Protein AF-A0A817LGK5-F1 (afdb_monomer_lite)

pLDDT: mean 79.15, std 15.36, range [39.66, 96.06]

Structure (mmCIF, N/CA/C/O backbone):
data_AF-A0A817LGK5-F1
#
_entry.id   AF-A0A817LGK5-F1
#
loop_
_atom_site.group_PDB
_atom_site.id
_atom_site.type_symbol
_atom_site.label_atom_id
_atom_site.label_alt_id
_atom_site.label_comp_id
_atom_site.label_asym_id
_atom_site.label_entity_id
_atom_site.label_seq_id
_atom_site.pdbx_PDB_ins_code
_atom_site.Cartn_x
_atom_site.Cartn_y
_atom_site.Cartn_z
_atom_site.occupancy
_atom_site.B_iso_or_equiv
_atom_site.auth_seq_id
_atom_site.auth_comp_id
_atom_site.auth_asym_id
_atom_site.auth_atom_id
_atom_site.pdbx_PDB_model_num
ATOM 1 N N . MET A 1 1 ? 12.922 -23.086 0.970 1.00 50.19 1 MET A N 1
ATOM 2 C CA . MET A 1 1 ? 12.244 -22.014 0.201 1.00 50.19 1 MET A CA 1
ATOM 3 C C . MET A 1 1 ? 13.259 -21.412 -0.757 1.00 50.19 1 MET A C 1
ATOM 5 O O . MET A 1 1 ? 14.407 -21.280 -0.357 1.00 50.19 1 MET A O 1
ATOM 9 N N . CYS A 1 2 ? 12.877 -21.141 -2.008 1.00 58.59 2 CYS A N 1
ATOM 10 C CA . CYS A 1 2 ? 13.791 -20.642 -3.043 1.00 58.59 2 CYS A CA 1
ATOM 11 C C . CYS A 1 2 ? 14.370 -19.266 -2.654 1.00 58.59 2 CYS A C 1
ATOM 13 O O . CYS A 1 2 ? 13.646 -18.443 -2.093 1.00 58.59 2 CYS A O 1
ATOM 15 N N . SER A 1 3 ? 15.650 -19.015 -2.961 1.00 69.06 3 SER A N 1
ATOM 16 C CA . SER A 1 3 ? 16.359 -17.753 -2.666 1.00 69.06 3 SER A CA 1
ATOM 17 C C . SER A 1 3 ? 15.581 -16.511 -3.143 1.00 69.06 3 SER A C 1
ATOM 19 O O . SER A 1 3 ? 15.450 -15.527 -2.418 1.00 69.06 3 SER A O 1
ATOM 21 N N . GLN A 1 4 ? 14.938 -16.607 -4.311 1.00 66.88 4 GLN A N 1
ATOM 22 C CA . GLN A 1 4 ? 14.115 -15.546 -4.904 1.00 66.88 4 GLN A CA 1
ATOM 23 C C . GLN A 1 4 ? 12.866 -15.202 -4.080 1.00 66.88 4 GLN A C 1
ATOM 25 O O . GLN A 1 4 ? 12.507 -14.035 -3.945 1.00 66.88 4 GLN A O 1
ATOM 30 N N . THR A 1 5 ? 12.199 -16.198 -3.489 1.00 72.25 5 THR A N 1
ATOM 31 C CA . THR A 1 5 ? 11.001 -15.960 -2.671 1.00 72.25 5 THR A CA 1
ATOM 32 C C . THR A 1 5 ? 11.334 -15.138 -1.429 1.00 72.25 5 THR A C 1
ATOM 34 O O . THR A 1 5 ? 10.517 -14.329 -0.998 1.00 72.25 5 THR A O 1
ATOM 37 N N . ASN A 1 6 ? 12.523 -15.326 -0.854 1.00 76.81 6 ASN A N 1
ATOM 38 C CA . ASN A 1 6 ? 12.967 -14.533 0.290 1.00 76.81 6 ASN A CA 1
ATOM 39 C C . ASN A 1 6 ? 13.245 -13.081 -0.120 1.00 76.81 6 ASN A C 1
ATOM 41 O O . ASN A 1 6 ? 12.744 -12.175 0.535 1.00 76.81 6 ASN A O 1
ATOM 45 N N . LEU A 1 7 ? 13.907 -12.860 -1.261 1.00 78.50 7 LEU A N 1
ATOM 46 C CA . LEU A 1 7 ? 14.131 -11.515 -1.799 1.00 78.50 7 LEU A CA 1
ATOM 47 C C . LEU A 1 7 ? 12.814 -10.757 -2.039 1.00 78.50 7 LEU A C 1
ATOM 49 O O . LEU A 1 7 ? 12.667 -9.614 -1.616 1.00 78.50 7 LEU A O 1
ATOM 53 N N . LEU A 1 8 ? 11.831 -11.398 -2.680 1.00 78.12 8 LEU A N 1
ATOM 54 C CA . LEU A 1 8 ? 10.523 -10.782 -2.941 1.00 78.12 8 LEU A CA 1
ATOM 55 C C . LEU A 1 8 ? 9.773 -10.445 -1.647 1.00 78.12 8 LEU A C 1
ATOM 57 O O . LEU A 1 8 ? 9.117 -9.408 -1.561 1.00 78.12 8 LEU A O 1
ATOM 61 N N . LYS A 1 9 ? 9.893 -11.294 -0.620 1.00 82.69 9 LYS A N 1
ATOM 62 C CA . LYS A 1 9 ? 9.343 -11.011 0.710 1.00 82.69 9 LYS A CA 1
ATOM 63 C C . LYS A 1 9 ? 10.014 -9.807 1.360 1.00 82.69 9 LYS A C 1
ATOM 65 O O . LYS A 1 9 ? 9.316 -8.992 1.957 1.00 82.69 9 LYS A O 1
ATOM 70 N N . ASP A 1 10 ? 11.331 -9.680 1.237 1.00 86.31 10 ASP A N 1
ATOM 71 C CA . ASP A 1 10 ? 12.071 -8.550 1.796 1.00 86.31 10 ASP A CA 1
ATOM 72 C C . ASP A 1 10 ? 11.699 -7.239 1.093 1.00 86.31 10 ASP A C 1
ATOM 74 O O . ASP A 1 10 ? 11.435 -6.238 1.762 1.00 86.31 10 ASP A O 1
ATOM 78 N N . ILE A 1 11 ? 11.562 -7.262 -0.237 1.00 83.81 11 ILE A N 1
ATOM 79 C CA . ILE A 1 11 ? 11.075 -6.121 -1.027 1.00 83.81 11 ILE A CA 1
ATOM 80 C C . ILE A 1 11 ? 9.657 -5.734 -0.593 1.00 83.81 11 ILE A C 1
ATOM 82 O O . ILE A 1 11 ? 9.400 -4.564 -0.305 1.00 83.81 11 ILE A O 1
ATOM 86 N N . LEU A 1 12 ? 8.748 -6.708 -0.469 1.00 86.75 12 LEU A N 1
ATOM 87 C CA . LEU A 1 12 ? 7.383 -6.464 0.000 1.00 86.75 12 LEU A CA 1
ATOM 88 C C . LEU A 1 12 ? 7.363 -5.885 1.423 1.00 86.75 12 LEU A C 1
ATOM 90 O O . LEU A 1 12 ? 6.577 -4.987 1.711 1.00 86.75 12 LEU A O 1
ATOM 94 N N . ASN A 1 13 ? 8.233 -6.358 2.314 1.00 89.69 13 ASN A N 1
ATOM 95 C CA . ASN A 1 13 ? 8.338 -5.854 3.682 1.00 89.69 13 ASN A CA 1
ATOM 96 C C . ASN A 1 13 ? 8.808 -4.391 3.714 1.00 89.69 13 ASN A C 1
ATOM 98 O O . ASN A 1 13 ? 8.221 -3.564 4.412 1.00 89.69 13 ASN A O 1
ATOM 102 N N . ILE A 1 14 ? 9.836 -4.053 2.929 1.00 89.56 14 ILE A N 1
ATOM 103 C CA . ILE A 1 14 ? 10.323 -2.673 2.785 1.00 89.56 14 ILE A CA 1
ATOM 104 C C . ILE A 1 14 ? 9.210 -1.777 2.235 1.00 89.56 14 ILE A C 1
ATOM 106 O O . ILE A 1 14 ? 8.955 -0.708 2.795 1.00 89.56 14 ILE A O 1
ATOM 110 N N . TYR A 1 15 ? 8.514 -2.239 1.194 1.00 89.44 15 TYR A N 1
ATOM 111 C CA . TYR A 1 15 ? 7.387 -1.534 0.595 1.00 89.44 15 TYR A CA 1
ATOM 112 C C . TYR A 1 15 ? 6.274 -1.270 1.618 1.00 89.44 15 TYR A C 1
ATOM 114 O O . TYR A 1 15 ? 5.891 -0.121 1.830 1.00 89.44 15 TYR A O 1
ATOM 122 N N . LEU A 1 16 ? 5.814 -2.310 2.323 1.00 90.56 16 LEU A N 1
ATOM 123 C CA . LEU A 1 16 ? 4.738 -2.205 3.309 1.00 90.56 16 LEU A CA 1
ATOM 124 C C . LEU A 1 16 ? 5.090 -1.262 4.456 1.00 90.56 16 LEU A C 1
ATOM 126 O O . LEU A 1 16 ? 4.282 -0.415 4.833 1.00 90.56 16 LEU A O 1
ATOM 130 N N . LYS A 1 17 ? 6.313 -1.362 4.986 1.00 90.81 17 LYS A N 1
ATOM 131 C CA . LYS A 1 17 ? 6.802 -0.428 6.006 1.00 90.81 17 LYS A CA 1
ATOM 132 C C . LYS A 1 17 ? 6.772 1.004 5.497 1.00 90.81 17 LYS A C 1
ATOM 134 O O . LYS A 1 17 ? 6.324 1.887 6.221 1.00 90.81 17 LYS A O 1
ATOM 139 N N . ARG A 1 18 ? 7.220 1.238 4.261 1.00 90.06 18 ARG A N 1
ATOM 140 C CA . ARG A 1 18 ? 7.246 2.583 3.692 1.00 90.06 18 ARG A CA 1
ATOM 141 C C . ARG A 1 18 ? 5.841 3.166 3.578 1.00 90.06 18 ARG A C 1
ATOM 143 O O . ARG A 1 18 ? 5.636 4.278 4.045 1.00 90.06 18 ARG A O 1
ATOM 150 N N . ILE A 1 19 ? 4.882 2.423 3.025 1.00 90.88 19 ILE A N 1
ATOM 151 C CA . ILE A 1 19 ? 3.525 2.941 2.790 1.00 90.88 19 ILE A CA 1
ATOM 152 C C . ILE A 1 19 ? 2.719 3.121 4.082 1.00 90.88 19 ILE A C 1
ATOM 154 O O . ILE A 1 19 ? 1.937 4.059 4.176 1.00 90.88 19 ILE A O 1
ATOM 158 N N . LEU A 1 20 ? 2.915 2.257 5.086 1.00 87.25 20 LEU A N 1
ATOM 159 C CA . LEU A 1 20 ? 2.141 2.297 6.333 1.00 87.25 20 LEU A CA 1
ATOM 160 C C . LEU A 1 20 ? 2.665 3.337 7.329 1.00 87.25 20 LEU A C 1
ATOM 162 O O . LEU A 1 20 ? 1.914 3.786 8.190 1.00 87.25 20 LEU A O 1
ATOM 166 N N . ILE A 1 21 ? 3.947 3.700 7.239 1.00 88.94 21 ILE A N 1
ATOM 167 C CA . ILE A 1 21 ? 4.572 4.713 8.103 1.00 88.94 21 ILE A CA 1
ATOM 168 C C . ILE A 1 21 ? 4.472 6.110 7.474 1.00 88.94 21 ILE A C 1
ATOM 170 O O . ILE A 1 21 ? 4.563 7.110 8.185 1.00 88.94 21 ILE A O 1
ATOM 174 N N . GLN A 1 22 ? 4.280 6.200 6.155 1.00 87.00 22 GLN A N 1
ATOM 175 C CA . GLN A 1 22 ? 4.208 7.477 5.459 1.00 87.00 22 GLN A CA 1
ATOM 176 C C . GLN A 1 22 ? 3.031 8.321 5.966 1.00 87.00 22 GLN A C 1
ATOM 178 O O . GLN A 1 22 ? 1.867 7.956 5.820 1.00 87.00 22 GLN A O 1
ATOM 183 N N . THR A 1 23 ? 3.344 9.494 6.514 1.00 84.06 23 THR A N 1
ATOM 184 C CA . THR A 1 23 ? 2.347 10.464 6.985 1.00 84.06 23 THR A CA 1
ATOM 185 C C . THR A 1 23 ? 2.036 11.540 5.949 1.00 84.06 23 THR A C 1
ATOM 187 O O . THR A 1 23 ? 0.942 12.100 5.967 1.00 84.06 23 THR A O 1
ATOM 190 N N . GLU A 1 24 ? 2.967 11.819 5.031 1.00 86.50 24 GLU A N 1
ATOM 191 C CA . GLU A 1 24 ? 2.836 12.904 4.053 1.00 86.50 24 GLU A CA 1
ATOM 192 C C . GLU A 1 24 ? 2.690 12.398 2.617 1.00 86.50 24 GLU A C 1
ATOM 194 O O . GLU A 1 24 ? 3.502 11.613 2.132 1.00 86.50 24 GLU A O 1
ATOM 199 N N . TRP A 1 25 ? 1.683 12.901 1.909 1.00 84.69 25 TRP A N 1
ATOM 200 C CA . TRP A 1 25 ? 1.433 12.599 0.499 1.00 84.69 25 TRP A CA 1
ATOM 201 C C . TRP A 1 25 ? 2.015 13.699 -0.390 1.00 84.69 25 TRP A C 1
ATOM 203 O O . TRP A 1 25 ? 1.284 14.522 -0.934 1.00 84.69 25 TRP A O 1
ATOM 213 N N . ASN A 1 26 ? 3.343 13.738 -0.478 1.00 90.25 26 ASN A N 1
ATOM 214 C CA . ASN A 1 26 ? 4.074 14.693 -1.310 1.00 90.25 26 ASN A CA 1
ATOM 215 C C . ASN A 1 26 ? 4.507 14.074 -2.648 1.00 90.25 26 ASN A C 1
ATOM 217 O O . ASN A 1 26 ? 4.443 12.856 -2.838 1.00 90.25 26 ASN A O 1
ATOM 221 N N . ASP A 1 27 ? 4.988 14.919 -3.558 1.00 89.50 27 ASP A N 1
ATOM 222 C CA . ASP A 1 27 ? 5.436 14.500 -4.890 1.00 89.50 27 ASP A CA 1
ATOM 223 C C . ASP A 1 27 ? 6.534 13.431 -4.821 1.00 89.50 27 ASP A C 1
ATOM 225 O O . ASP A 1 27 ? 6.522 12.492 -5.608 1.00 89.50 27 ASP A O 1
ATOM 229 N N . THR A 1 28 ? 7.428 13.495 -3.829 1.00 90.25 28 THR A N 1
ATOM 230 C CA . THR A 1 28 ? 8.468 12.477 -3.610 1.00 90.25 28 THR A CA 1
ATOM 231 C C . THR A 1 28 ? 7.874 11.102 -3.303 1.00 90.25 28 THR A C 1
ATOM 233 O O . THR A 1 28 ? 8.368 10.084 -3.785 1.00 90.25 28 THR A O 1
ATOM 236 N N . PHE A 1 29 ? 6.814 11.041 -2.495 1.00 89.94 29 PHE A N 1
ATOM 237 C CA . PHE A 1 29 ? 6.140 9.783 -2.190 1.00 89.94 29 PHE A CA 1
ATOM 238 C C . PHE A 1 29 ? 5.343 9.257 -3.388 1.00 89.94 29 PHE A C 1
ATOM 240 O O . PHE A 1 29 ? 5.373 8.057 -3.658 1.00 89.94 29 PHE A O 1
ATOM 247 N N . LEU A 1 30 ? 4.678 10.141 -4.135 1.00 88.25 30 LEU A N 1
ATOM 248 C CA . LEU A 1 30 ? 3.991 9.764 -5.373 1.00 88.25 30 LEU A CA 1
ATOM 249 C C . LEU A 1 30 ? 4.977 9.240 -6.423 1.00 88.25 30 LEU A C 1
ATOM 251 O O . LEU A 1 30 ? 4.712 8.211 -7.038 1.00 88.25 30 LEU A O 1
ATOM 255 N N . GLN A 1 31 ? 6.136 9.885 -6.559 1.00 88.62 31 GLN A N 1
ATOM 256 C CA . GLN A 1 31 ? 7.228 9.442 -7.420 1.00 88.62 31 GLN A CA 1
ATOM 257 C C . GLN A 1 31 ? 7.740 8.061 -6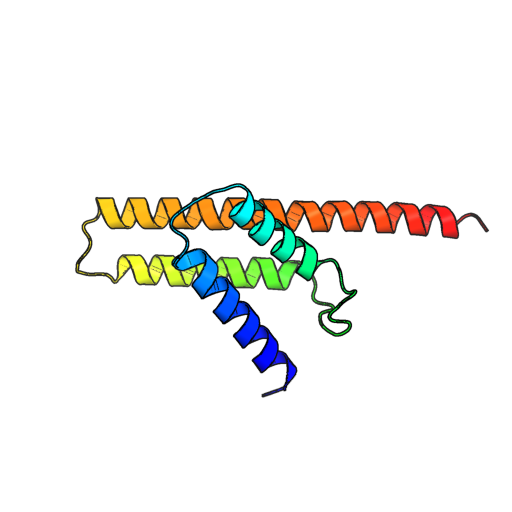.997 1.00 88.62 31 GLN A C 1
ATOM 259 O O . GLN A 1 31 ? 7.848 7.176 -7.838 1.00 88.62 31 GLN A O 1
ATOM 264 N N . TYR A 1 32 ? 7.949 7.826 -5.697 1.00 89.19 32 TYR A N 1
ATOM 265 C CA . TYR A 1 32 ? 8.302 6.499 -5.180 1.00 89.19 32 TYR A CA 1
ATOM 266 C C . TYR A 1 32 ? 7.258 5.430 -5.549 1.00 89.19 32 TYR A C 1
ATOM 268 O O . TYR A 1 32 ? 7.617 4.351 -6.013 1.00 89.19 32 TYR A O 1
ATOM 276 N N . LEU A 1 33 ? 5.959 5.710 -5.374 1.00 88.31 33 LEU A N 1
ATOM 277 C CA . LEU A 1 33 ? 4.894 4.776 -5.768 1.00 88.31 33 LEU A CA 1
ATOM 278 C C . LEU A 1 33 ? 4.897 4.510 -7.281 1.00 88.31 33 LEU A C 1
ATOM 280 O O . LEU A 1 33 ? 4.672 3.375 -7.701 1.00 88.31 33 LEU A O 1
ATOM 284 N N . SER A 1 34 ? 5.177 5.542 -8.077 1.00 85.62 34 SER A N 1
ATOM 285 C CA . SER A 1 34 ? 5.324 5.458 -9.530 1.00 85.62 34 SER A CA 1
ATOM 286 C C . SER A 1 34 ? 6.501 4.554 -9.918 1.00 85.62 34 SER A C 1
ATOM 288 O O . SER A 1 34 ? 6.328 3.619 -10.693 1.00 85.62 34 SER A O 1
ATOM 290 N N . GLU A 1 35 ? 7.666 4.743 -9.296 1.00 84.75 35 GLU A N 1
ATOM 291 C CA . GLU A 1 35 ? 8.865 3.917 -9.495 1.00 84.75 35 GLU A CA 1
ATOM 292 C C . GLU A 1 35 ? 8.643 2.460 -9.088 1.00 84.75 35 GLU A C 1
ATOM 294 O O . GLU A 1 35 ? 9.143 1.552 -9.746 1.00 84.75 35 GLU A O 1
ATOM 299 N N . MET A 1 36 ? 7.857 2.200 -8.038 1.00 83.94 36 MET A N 1
ATOM 300 C CA . MET A 1 36 ? 7.473 0.827 -7.702 1.00 83.94 36 MET A CA 1
ATOM 301 C C . MET A 1 36 ? 6.630 0.198 -8.815 1.00 83.94 36 MET A C 1
ATOM 303 O O . MET A 1 36 ? 6.816 -0.978 -9.106 1.00 83.94 36 MET A O 1
ATOM 307 N N . GLY A 1 37 ? 5.739 0.955 -9.462 1.00 78.69 37 GLY A N 1
ATOM 308 C CA . GLY A 1 37 ? 5.003 0.493 -10.643 1.00 78.69 37 GLY A CA 1
ATOM 309 C C . GLY A 1 37 ? 5.929 0.219 -11.827 1.00 78.69 37 GLY A C 1
ATOM 310 O O . GLY A 1 37 ? 5.821 -0.823 -12.468 1.00 78.69 37 GLY A O 1
ATOM 311 N N . GLU A 1 38 ? 6.897 1.104 -12.054 1.00 78.06 38 GLU A N 1
ATOM 312 C CA . GLU A 1 38 ? 7.922 0.931 -13.078 1.00 78.06 38 GLU A CA 1
ATOM 313 C C . GLU A 1 38 ? 8.793 -0.306 -12.829 1.00 78.06 38 GLU A C 1
ATOM 315 O O . GLU A 1 38 ? 9.082 -1.027 -13.771 1.00 78.06 38 GLU A O 1
ATOM 320 N N . LEU A 1 39 ? 9.178 -0.615 -11.587 1.00 76.00 39 LEU A N 1
ATOM 321 C CA . LEU A 1 39 ? 9.988 -1.801 -11.265 1.00 76.00 39 LEU A CA 1
ATOM 322 C C . LEU A 1 39 ? 9.302 -3.126 -11.612 1.00 76.00 39 LEU A C 1
ATOM 324 O O . LEU A 1 39 ? 9.992 -4.103 -11.898 1.00 76.00 39 LEU A O 1
ATOM 328 N N . HIS A 1 40 ? 7.968 -3.169 -11.584 1.00 70.38 40 HIS A N 1
ATOM 329 C CA . HIS A 1 40 ? 7.218 -4.351 -12.017 1.00 70.38 40 HIS A CA 1
ATOM 330 C C . HIS A 1 40 ? 7.225 -4.517 -13.546 1.00 70.38 40 HIS A C 1
ATOM 332 O O . HIS A 1 40 ? 6.966 -5.615 -14.028 1.00 70.38 40 HIS A O 1
ATOM 338 N N . GLU A 1 41 ? 7.550 -3.459 -14.296 1.00 65.75 41 GLU A N 1
ATOM 339 C CA . GLU A 1 41 ? 7.556 -3.436 -15.761 1.00 65.75 41 GLU A CA 1
ATOM 340 C C . GLU A 1 41 ? 8.979 -3.461 -16.349 1.00 65.75 41 GLU A C 1
ATOM 342 O O . GLU A 1 41 ? 9.308 -4.261 -17.224 1.00 65.75 41 GLU A O 1
ATOM 347 N N . ASN A 1 42 ? 9.871 -2.607 -15.845 1.0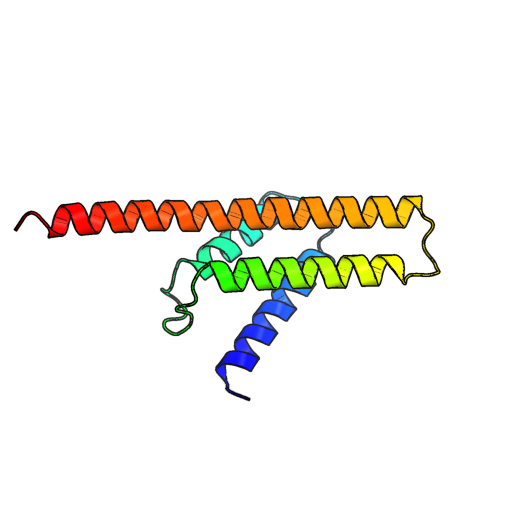0 60.25 42 ASN A N 1
ATOM 348 C CA . ASN A 1 42 ? 11.252 -2.489 -16.283 1.00 60.25 42 ASN A CA 1
ATOM 349 C C . ASN A 1 42 ? 12.098 -3.630 -15.701 1.00 60.25 42 ASN A C 1
ATOM 351 O O . ASN A 1 42 ? 12.837 -3.488 -14.726 1.00 60.25 42 ASN A O 1
ATOM 355 N N . GLN A 1 43 ? 12.077 -4.758 -16.410 1.00 54.81 43 GLN A N 1
ATOM 356 C CA . GLN A 1 43 ? 12.896 -5.962 -16.202 1.00 54.81 43 GLN A CA 1
ATOM 357 C C . GLN A 1 43 ? 14.424 -5.739 -16.263 1.00 54.81 43 GLN A C 1
ATOM 359 O O . GLN A 1 43 ? 15.202 -6.694 -16.197 1.00 54.81 43 GLN A O 1
ATOM 364 N N . LYS A 1 44 ? 14.904 -4.497 -16.405 1.00 45.00 44 LYS A N 1
ATOM 365 C CA . LYS A 1 44 ? 16.333 -4.196 -16.591 1.00 45.00 44 LYS A CA 1
ATOM 366 C C . LYS A 1 44 ? 17.197 -4.533 -15.374 1.00 45.00 44 LYS A C 1
ATOM 368 O O . LYS A 1 44 ? 18.369 -4.842 -15.566 1.00 45.00 44 LYS A O 1
ATOM 373 N N . ASN A 1 45 ? 16.633 -4.548 -14.163 1.00 45.88 45 ASN A N 1
ATOM 374 C CA . ASN A 1 45 ? 17.403 -4.810 -12.938 1.00 45.88 45 ASN A CA 1
ATOM 375 C C . ASN A 1 45 ? 17.186 -6.211 -12.343 1.00 45.88 45 ASN A C 1
ATOM 377 O O . ASN A 1 45 ? 18.022 -6.678 -11.574 1.00 45.88 45 ASN A O 1
ATOM 381 N N . LEU A 1 46 ? 16.105 -6.910 -12.709 1.00 50.94 46 LEU A N 1
ATOM 382 C CA . LEU A 1 46 ? 15.757 -8.231 -12.176 1.00 50.94 46 LEU A CA 1
ATOM 383 C C . LEU A 1 46 ? 15.250 -9.117 -13.323 1.00 50.94 46 LEU A C 1
ATOM 385 O O . LEU A 1 46 ? 14.052 -9.348 -13.457 1.00 50.94 46 LEU A O 1
ATOM 389 N N . LYS A 1 47 ? 16.175 -9.634 -14.147 1.00 46.34 47 LYS A N 1
ATOM 390 C CA . LYS A 1 47 ? 15.905 -10.542 -15.289 1.00 46.34 47 LYS A CA 1
ATOM 391 C C . LYS A 1 47 ? 15.057 -11.785 -14.949 1.00 46.34 47 LYS A C 1
ATOM 393 O O . LYS A 1 47 ? 14.644 -12.499 -15.854 1.00 46.34 47 LYS A O 1
ATOM 398 N N . GLU A 1 48 ? 14.827 -12.065 -13.670 1.00 50.03 48 GLU A N 1
ATOM 399 C CA . GLU A 1 48 ? 14.138 -13.260 -13.175 1.00 50.03 48 GLU A CA 1
ATOM 400 C C . GLU A 1 48 ? 12.697 -13.007 -12.698 1.00 50.03 48 GLU A C 1
ATOM 402 O O . GLU A 1 48 ? 11.981 -13.967 -12.427 1.00 50.03 48 GLU A O 1
ATOM 407 N N . ILE A 1 49 ? 12.233 -11.753 -12.620 1.00 53.50 49 ILE A N 1
ATOM 408 C CA . ILE A 1 49 ? 10.842 -11.434 -12.247 1.00 53.50 49 ILE A CA 1
ATOM 409 C C . ILE A 1 49 ? 10.030 -11.224 -13.528 1.00 53.50 49 ILE A C 1
ATOM 411 O O . ILE A 1 49 ? 9.521 -10.146 -13.810 1.00 53.50 49 ILE A O 1
ATOM 41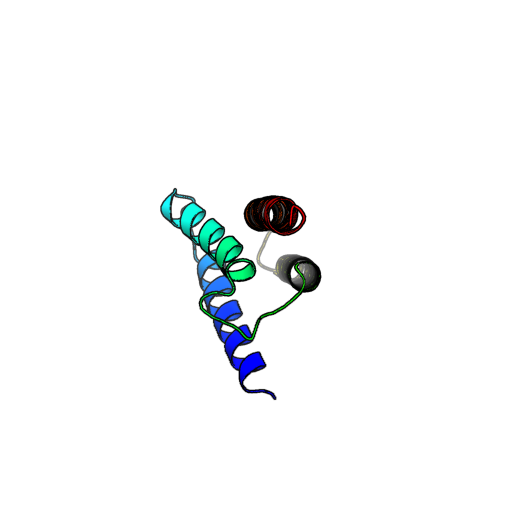5 N N . ASN A 1 50 ? 9.938 -12.267 -14.349 1.00 48.47 50 ASN A N 1
ATOM 416 C CA . ASN A 1 50 ? 9.009 -12.294 -15.475 1.00 48.47 50 ASN A CA 1
ATOM 417 C C . ASN A 1 50 ? 7.649 -12.760 -14.941 1.00 48.47 50 ASN A C 1
ATOM 419 O O . ASN A 1 50 ? 7.269 -13.918 -15.108 1.00 48.47 50 ASN A O 1
ATOM 423 N N . MET A 1 51 ? 6.989 -11.909 -14.156 1.00 55.25 51 MET A N 1
ATOM 424 C CA . MET A 1 51 ? 5.699 -12.235 -13.555 1.00 55.25 51 MET A CA 1
ATOM 425 C C . MET A 1 51 ? 4.616 -11.433 -14.267 1.00 55.25 51 MET A C 1
ATOM 427 O O . MET A 1 51 ? 4.718 -10.213 -14.363 1.00 55.25 51 MET A O 1
ATOM 431 N N . ASP A 1 52 ? 3.585 -12.122 -14.763 1.00 57.41 52 ASP A N 1
ATOM 432 C CA . ASP A 1 52 ? 2.403 -11.468 -15.318 1.00 57.41 52 ASP A CA 1
ATOM 433 C C . ASP A 1 52 ? 1.868 -10.415 -14.329 1.00 57.41 52 ASP A C 1
ATOM 435 O O . ASP A 1 52 ? 1.910 -10.591 -13.107 1.00 57.41 52 ASP A O 1
ATOM 439 N N . HIS A 1 53 ? 1.310 -9.322 -14.848 1.00 57.34 53 HIS A N 1
ATOM 440 C CA . HIS A 1 53 ? 0.764 -8.234 -14.027 1.00 57.34 53 HIS A CA 1
ATOM 441 C C . HIS A 1 53 ? -0.407 -8.700 -13.121 1.00 57.34 53 HIS A C 1
ATOM 443 O O . HIS A 1 53 ? -0.741 -8.060 -12.119 1.00 57.34 53 HIS A O 1
ATOM 449 N N . MET A 1 54 ? -1.040 -9.836 -13.441 1.00 62.94 54 MET A N 1
ATOM 450 C CA . MET A 1 54 ? -2.188 -10.366 -12.695 1.00 62.94 54 MET A CA 1
ATOM 451 C C . MET A 1 54 ? -1.865 -10.874 -11.277 1.00 62.94 54 MET A C 1
ATOM 453 O O . MET A 1 54 ? -2.585 -10.505 -10.342 1.00 62.94 54 MET A O 1
ATOM 457 N N . PRO A 1 55 ? -0.810 -11.682 -11.063 1.00 71.88 55 PRO A N 1
ATOM 458 C CA . PRO A 1 55 ? -0.339 -12.062 -9.731 1.00 71.88 55 PRO A CA 1
ATOM 459 C C . PRO A 1 55 ? -0.159 -10.897 -8.750 1.00 71.88 55 PRO A C 1
ATOM 461 O O . PRO A 1 55 ? -0.532 -11.019 -7.585 1.00 71.88 55 PRO A O 1
ATOM 464 N N . ILE A 1 56 ? 0.350 -9.755 -9.216 1.00 75.81 56 ILE A N 1
ATOM 465 C CA . ILE A 1 56 ? 0.615 -8.578 -8.376 1.00 75.81 56 ILE A CA 1
ATOM 466 C C . ILE A 1 56 ? -0.693 -7.915 -7.930 1.00 75.81 56 ILE A C 1
ATOM 468 O O . ILE A 1 56 ? -0.887 -7.670 -6.739 1.00 75.81 56 ILE A O 1
ATOM 472 N N . ILE A 1 57 ? -1.630 -7.693 -8.860 1.00 76.81 57 ILE A N 1
ATOM 473 C CA . ILE A 1 57 ? -2.970 -7.170 -8.536 1.00 76.81 57 ILE A CA 1
ATOM 474 C C . ILE A 1 57 ? -3.688 -8.114 -7.559 1.00 76.81 57 ILE A C 1
ATOM 476 O O . ILE A 1 57 ? -4.295 -7.665 -6.587 1.00 76.81 57 ILE A O 1
ATOM 480 N N . THR A 1 58 ? -3.579 -9.426 -7.780 1.00 82.00 58 THR A N 1
ATOM 481 C CA . THR A 1 58 ? -4.206 -10.442 -6.921 1.00 82.00 58 THR A CA 1
ATOM 482 C C . THR A 1 58 ? -3.617 -10.428 -5.508 1.00 82.00 58 THR A C 1
ATOM 484 O O . THR A 1 58 ? -4.363 -10.466 -4.527 1.00 82.00 58 THR A O 1
ATOM 487 N N . LEU A 1 59 ? -2.289 -10.322 -5.384 1.00 86.75 59 LEU A N 1
ATOM 488 C CA . LEU A 1 59 ? -1.603 -10.213 -4.096 1.00 86.75 59 LEU A CA 1
ATOM 489 C C . LEU A 1 59 ? -2.051 -8.970 -3.320 1.00 86.75 59 LEU A C 1
ATOM 491 O O . LEU A 1 59 ? -2.324 -9.070 -2.124 1.00 86.75 59 LEU A O 1
ATOM 495 N N . PHE A 1 60 ? -2.145 -7.813 -3.980 1.00 88.00 60 PHE A N 1
ATOM 496 C CA . PHE A 1 60 ? -2.584 -6.585 -3.317 1.00 88.00 60 PHE A CA 1
ATOM 497 C C . PHE A 1 60 ? -4.058 -6.628 -2.916 1.00 88.00 60 PHE A C 1
ATOM 499 O O . PHE A 1 60 ? -4.379 -6.171 -1.823 1.00 88.00 60 PHE A O 1
ATOM 506 N N . GLY A 1 61 ? -4.933 -7.256 -3.708 1.00 89.56 61 GLY A N 1
ATOM 507 C CA . GLY A 1 61 ? -6.323 -7.491 -3.301 1.00 89.56 61 GLY A CA 1
ATOM 508 C C . GLY A 1 61 ? -6.433 -8.375 -2.052 1.00 89.56 61 GLY A C 1
ATOM 509 O O . GLY A 1 61 ? -7.197 -8.078 -1.133 1.00 89.56 61 GLY A O 1
ATOM 510 N N . TYR A 1 62 ? -5.618 -9.431 -1.964 1.00 91.56 62 TYR A N 1
ATOM 511 C CA . TYR A 1 62 ? -5.532 -10.254 -0.753 1.00 91.56 62 TYR A CA 1
ATOM 512 C C . TYR A 1 62 ? -5.004 -9.460 0.453 1.00 91.56 62 TYR A C 1
ATOM 514 O O . TYR A 1 62 ? -5.525 -9.576 1.563 1.00 91.56 62 TYR A O 1
ATOM 522 N N . LEU A 1 63 ? -3.987 -8.624 0.238 1.00 92.25 63 LEU A N 1
ATOM 523 C CA . LEU A 1 63 ? -3.397 -7.793 1.282 1.00 92.25 63 LEU A CA 1
ATOM 524 C C . LEU A 1 63 ? -4.376 -6.739 1.810 1.00 92.25 63 LEU A C 1
ATOM 526 O O . LEU A 1 63 ? -4.477 -6.557 3.023 1.00 92.25 63 LEU A O 1
ATOM 530 N N . GLU A 1 64 ? -5.125 -6.090 0.920 1.00 93.06 64 GLU A N 1
ATOM 531 C CA . GLU A 1 64 ? -6.193 -5.159 1.279 1.00 93.06 64 GLU A CA 1
ATOM 532 C C . GLU A 1 64 ? -7.239 -5.846 2.162 1.00 93.06 64 GLU A C 1
ATOM 534 O O . GLU A 1 64 ? -7.580 -5.331 3.229 1.00 93.06 64 GLU A O 1
ATOM 539 N N . HIS A 1 65 ? -7.683 -7.046 1.775 1.00 94.19 65 HIS A N 1
ATOM 540 C CA . HIS A 1 65 ? -8.639 -7.827 2.557 1.00 94.19 65 HIS A CA 1
ATOM 541 C C . HIS A 1 65 ? -8.119 -8.140 3.970 1.00 94.19 65 HIS A C 1
ATOM 543 O O . HIS A 1 65 ? -8.806 -7.864 4.955 1.00 94.19 65 HIS A O 1
ATOM 549 N N . LEU A 1 66 ? -6.877 -8.626 4.093 1.00 94.94 66 LEU A N 1
ATOM 550 C CA . LEU A 1 66 ? -6.250 -8.894 5.395 1.00 94.94 66 LEU A CA 1
ATOM 551 C C . LEU A 1 66 ? -6.162 -7.647 6.283 1.00 94.94 66 LEU A C 1
ATOM 553 O O . LEU A 1 66 ? -6.363 -7.719 7.500 1.00 94.94 66 LEU A O 1
ATOM 557 N N . MET A 1 67 ? -5.836 -6.498 5.692 1.00 93.44 67 MET A N 1
ATOM 558 C CA . MET A 1 67 ? -5.734 -5.238 6.420 1.00 93.44 67 MET A CA 1
ATOM 559 C C . MET A 1 67 ? -7.107 -4.746 6.894 1.00 93.44 67 MET A C 1
ATOM 561 O O . MET A 1 67 ? -7.225 -4.311 8.039 1.00 93.44 67 MET A O 1
ATOM 565 N N . ILE A 1 68 ? -8.154 -4.871 6.072 1.00 94.44 68 ILE A N 1
ATOM 566 C CA . ILE A 1 68 ? -9.537 -4.552 6.462 1.00 94.44 68 ILE A CA 1
ATOM 567 C C . ILE A 1 68 ? -9.979 -5.421 7.645 1.00 94.44 68 ILE A C 1
ATOM 569 O O . ILE A 1 68 ? -10.470 -4.891 8.646 1.00 94.44 68 ILE A O 1
ATOM 573 N N . ASP A 1 69 ? -9.751 -6.732 7.571 1.00 95.44 69 ASP A N 1
ATOM 574 C CA . ASP A 1 69 ? -10.057 -7.669 8.656 1.00 95.44 69 ASP A CA 1
ATOM 575 C C . ASP A 1 69 ? -9.315 -7.315 9.948 1.00 95.44 69 ASP A C 1
ATOM 577 O O . ASP A 1 69 ? -9.878 -7.361 11.046 1.00 95.44 69 ASP A O 1
ATOM 581 N N . THR A 1 70 ? -8.048 -6.921 9.825 1.00 94.06 70 THR A N 1
ATOM 582 C CA . THR A 1 70 ? -7.226 -6.492 10.961 1.00 94.06 70 THR A CA 1
ATOM 583 C C . THR A 1 70 ? -7.787 -5.222 11.599 1.00 94.06 70 THR A C 1
ATOM 585 O O . THR A 1 70 ? -7.925 -5.171 12.820 1.00 94.06 70 THR A O 1
ATOM 588 N N . ILE A 1 71 ? -8.183 -4.223 10.800 1.00 94.19 71 ILE A N 1
ATOM 589 C CA . ILE A 1 71 ? -8.797 -2.980 11.298 1.00 94.19 71 ILE A CA 1
ATOM 590 C C . ILE A 1 71 ? -10.095 -3.279 12.060 1.00 94.19 71 ILE A C 1
ATOM 592 O O . ILE A 1 71 ? -10.351 -2.686 13.112 1.00 94.19 71 ILE A O 1
ATOM 596 N N . TRP A 1 72 ? -10.910 -4.215 11.570 1.00 94.19 72 TRP A N 1
ATOM 597 C CA . TRP A 1 72 ? -12.151 -4.599 12.243 1.00 94.19 72 TRP A CA 1
ATOM 598 C C . TRP A 1 72 ? -11.925 -5.240 13.611 1.00 94.19 72 TRP A C 1
ATOM 600 O O . TRP A 1 72 ? -12.691 -4.955 14.537 1.00 94.19 72 TRP A O 1
ATOM 610 N N . LYS A 1 73 ? -10.852 -6.023 13.762 1.00 95.19 73 LYS A N 1
ATOM 611 C CA . LYS A 1 73 ? -10.466 -6.689 15.017 1.00 95.19 73 LYS A CA 1
ATOM 612 C C . LYS A 1 73 ? -9.879 -5.746 16.075 1.00 95.19 73 LYS A C 1
ATOM 614 O O . LYS A 1 73 ? -9.734 -6.153 17.221 1.00 95.19 73 LYS A O 1
ATOM 619 N N . LEU A 1 74 ? -9.563 -4.491 15.741 1.00 93.81 74 LEU A N 1
ATOM 620 C CA . LEU A 1 74 ? -9.047 -3.525 16.719 1.00 93.81 74 LEU A CA 1
ATOM 621 C C . LEU A 1 74 ? -10.142 -3.104 17.708 1.00 93.81 74 LEU A C 1
ATOM 623 O O . LEU A 1 74 ? -11.057 -2.362 17.355 1.00 93.81 74 LEU A O 1
ATOM 627 N N . GLU A 1 75 ? -10.046 -3.533 18.961 1.00 92.31 75 GLU A N 1
ATOM 628 C CA . GLU A 1 75 ? -11.035 -3.199 20.001 1.00 92.31 75 GLU A CA 1
ATOM 629 C C . GLU A 1 75 ? -10.959 -1.726 20.441 1.00 92.31 75 GLU A C 1
ATOM 631 O O . GLU A 1 75 ? -11.969 -1.115 20.777 1.00 92.31 75 GLU A O 1
ATOM 636 N N . ASN A 1 76 ? -9.779 -1.110 20.331 1.00 92.00 76 ASN A N 1
ATOM 637 C CA . ASN A 1 76 ? -9.510 0.251 20.813 1.00 92.00 76 ASN A CA 1
ATOM 638 C C . ASN A 1 76 ? -10.016 1.368 19.877 1.00 92.00 76 ASN A C 1
ATOM 640 O O . ASN A 1 76 ? -9.804 2.552 20.148 1.00 92.00 76 ASN A O 1
ATOM 644 N N . PHE A 1 77 ? -10.614 1.020 18.733 1.00 92.62 77 PHE A N 1
ATOM 645 C CA . PHE A 1 77 ? -11.056 1.976 17.715 1.00 92.62 77 PHE A CA 1
ATOM 646 C C . PHE A 1 77 ? -12.582 2.028 17.654 1.00 92.62 77 PHE A C 1
ATOM 648 O O . PHE A 1 77 ? -13.243 1.005 17.472 1.00 92.62 77 PHE A O 1
ATOM 655 N N . ASP A 1 78 ? -13.141 3.237 17.720 1.00 94.19 78 ASP A N 1
ATOM 656 C CA . ASP A 1 78 ? -14.562 3.442 17.451 1.00 94.19 78 ASP A CA 1
ATOM 657 C C . ASP A 1 78 ? -14.908 3.160 15.972 1.00 94.19 78 ASP A C 1
ATOM 659 O O . ASP A 1 78 ? -14.051 3.137 15.081 1.00 94.19 78 ASP A O 1
ATOM 663 N N . ILE A 1 79 ? -16.198 2.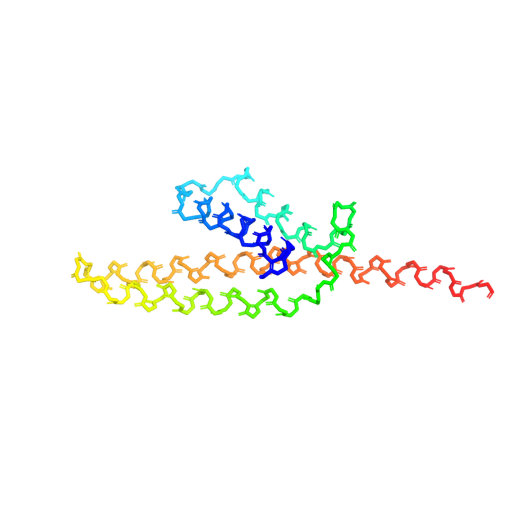959 15.698 1.00 95.06 79 ILE A N 1
ATOM 664 C CA . ILE A 1 79 ? -16.704 2.644 14.352 1.00 95.06 79 ILE A CA 1
ATOM 665 C C . ILE A 1 79 ? -16.351 3.739 13.333 1.00 95.06 79 ILE A C 1
ATOM 667 O O . ILE A 1 79 ? -16.084 3.431 12.168 1.00 95.06 79 ILE A O 1
ATOM 671 N N . LYS A 1 80 ? -16.317 5.015 13.741 1.00 95.50 80 LYS A N 1
ATOM 672 C CA . LYS A 1 80 ? -15.987 6.125 12.835 1.00 95.50 80 LYS A CA 1
ATOM 673 C C . LYS A 1 80 ? -14.519 6.056 12.412 1.00 95.50 80 LYS A C 1
ATOM 675 O O . LYS A 1 80 ? -14.234 6.191 11.224 1.00 95.50 80 LYS A O 1
ATOM 680 N N . LYS A 1 81 ? -13.605 5.779 13.345 1.00 95.31 81 LYS A N 1
ATOM 681 C CA . LYS A 1 81 ? -12.170 5.593 13.090 1.00 95.31 81 LYS A CA 1
ATOM 682 C C . LYS A 1 81 ? -11.908 4.369 12.223 1.00 95.31 81 LYS A C 1
ATOM 684 O O . LYS A 1 81 ? -11.153 4.477 11.262 1.00 95.31 81 LYS A O 1
ATOM 689 N N . LYS A 1 82 ? -12.575 3.240 12.492 1.00 96.00 82 LYS A N 1
ATOM 690 C CA . LYS A 1 82 ? -12.484 2.038 11.640 1.00 96.00 82 LYS A CA 1
ATOM 691 C C . LYS A 1 82 ? -12.915 2.336 10.208 1.00 96.00 82 LYS A C 1
ATOM 693 O O . LYS A 1 82 ? -12.185 2.033 9.269 1.00 96.00 82 LYS A O 1
ATOM 698 N N . ARG A 1 83 ? -14.061 3.003 10.035 1.00 96.06 83 ARG A N 1
ATOM 699 C CA . ARG A 1 83 ? -14.557 3.407 8.713 1.00 96.06 83 ARG A CA 1
ATOM 700 C C . ARG A 1 83 ? -13.575 4.332 7.994 1.00 96.06 83 ARG A C 1
ATOM 702 O O . ARG A 1 83 ? -13.301 4.111 6.819 1.00 96.06 83 ARG A O 1
ATOM 709 N N . ALA A 1 84 ? -13.051 5.343 8.684 1.00 95.00 84 ALA A N 1
ATOM 710 C CA . ALA A 1 84 ? -12.084 6.275 8.110 1.00 95.00 84 ALA A CA 1
ATOM 711 C C . ALA A 1 84 ? -10.791 5.562 7.680 1.00 95.00 84 ALA A C 1
ATOM 713 O O . ALA A 1 84 ? -10.310 5.797 6.574 1.00 95.00 84 ALA A O 1
ATOM 714 N N . ALA A 1 85 ? -10.281 4.641 8.504 1.00 93.69 85 ALA A N 1
ATOM 715 C CA . ALA A 1 85 ? -9.108 3.834 8.183 1.00 93.69 85 ALA A CA 1
ATOM 716 C C . ALA A 1 85 ? -9.340 2.952 6.945 1.00 93.69 85 ALA A C 1
ATOM 718 O O . ALA A 1 85 ? -8.528 2.969 6.026 1.00 93.69 85 ALA A O 1
ATOM 719 N N . ILE A 1 86 ? -10.479 2.254 6.868 1.00 95.12 86 ILE A N 1
ATOM 720 C CA . ILE A 1 86 ? -10.836 1.422 5.705 1.00 95.12 86 ILE A CA 1
ATOM 721 C C . ILE A 1 86 ? -10.954 2.271 4.433 1.00 95.12 86 ILE A C 1
ATOM 723 O O . ILE A 1 86 ? -10.468 1.869 3.378 1.00 95.12 86 ILE A O 1
ATOM 727 N N . GLN A 1 87 ? -11.567 3.455 4.513 1.00 95.00 87 GLN A N 1
ATOM 728 C CA . GLN A 1 87 ? -11.672 4.364 3.368 1.00 95.00 87 GLN A CA 1
ATOM 729 C C . GLN A 1 87 ? -10.308 4.890 2.912 1.00 95.00 87 GLN A C 1
ATOM 731 O O . GLN A 1 87 ? -10.076 4.993 1.709 1.00 95.00 87 GLN A O 1
ATOM 736 N N . ALA A 1 88 ? -9.420 5.232 3.847 1.00 92.50 88 ALA A N 1
ATOM 737 C CA . ALA A 1 88 ? -8.062 5.662 3.527 1.00 92.50 88 ALA A CA 1
ATOM 738 C C . ALA A 1 88 ? -7.271 4.534 2.851 1.00 92.50 88 ALA A C 1
ATOM 740 O O . ALA A 1 88 ? -6.652 4.759 1.814 1.00 92.50 88 ALA A O 1
ATOM 741 N N . LEU A 1 89 ? -7.373 3.316 3.388 1.00 93.00 89 LEU A N 1
ATOM 742 C CA . LEU A 1 89 ? -6.731 2.127 2.840 1.00 93.00 89 LEU A CA 1
ATOM 743 C C . LEU A 1 89 ? -7.215 1.808 1.418 1.00 93.00 89 LEU A C 1
ATOM 745 O O . LEU A 1 89 ? -6.397 1.616 0.524 1.00 93.00 89 LEU A O 1
ATOM 749 N N . ASN A 1 90 ? -8.532 1.840 1.191 1.00 92.50 90 ASN A N 1
ATOM 750 C CA . ASN A 1 90 ? -9.106 1.641 -0.142 1.00 92.50 90 ASN A CA 1
ATOM 751 C C . ASN A 1 90 ? -8.571 2.681 -1.132 1.00 92.50 90 ASN A C 1
ATOM 753 O O . ASN A 1 90 ? -8.096 2.338 -2.210 1.00 92.50 90 ASN A O 1
ATOM 757 N N . LYS A 1 91 ? -8.608 3.971 -0.768 1.00 91.75 91 LYS A N 1
ATOM 758 C CA . LYS A 1 91 ? -8.097 5.043 -1.637 1.00 91.75 91 LYS A CA 1
ATOM 759 C C . LYS A 1 91 ? -6.626 4.832 -1.988 1.00 91.75 91 LYS A C 1
ATOM 761 O O . LYS A 1 91 ? -6.252 5.038 -3.138 1.00 91.75 91 LYS A O 1
ATOM 766 N N . PHE A 1 92 ? -5.818 4.405 -1.018 1.00 91.69 92 PHE A N 1
ATOM 767 C CA . PHE A 1 92 ? -4.413 4.089 -1.240 1.00 91.69 92 PHE A CA 1
ATOM 768 C C . PHE A 1 92 ? -4.23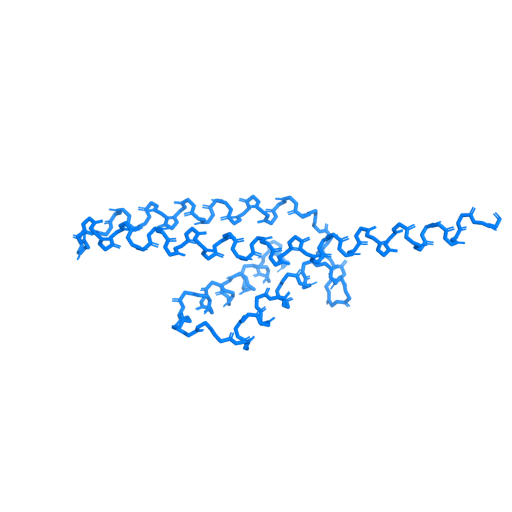9 2.993 -2.303 1.00 91.69 92 PHE A C 1
ATOM 770 O O . PHE A 1 92 ? -3.568 3.236 -3.306 1.00 91.69 92 PHE A O 1
ATOM 777 N N . PHE A 1 93 ? -4.886 1.832 -2.140 1.00 90.94 93 PHE A N 1
ATOM 778 C CA . PHE A 1 93 ? -4.751 0.727 -3.097 1.00 90.94 93 PHE A CA 1
ATOM 779 C C . PHE A 1 93 ? -5.287 1.088 -4.486 1.00 90.94 93 PHE A C 1
ATOM 781 O O . PHE A 1 93 ? -4.702 0.691 -5.493 1.00 90.94 93 PHE A O 1
ATOM 788 N N . TRP A 1 94 ? -6.333 1.915 -4.567 1.00 90.31 94 TRP A N 1
ATOM 789 C CA . TRP A 1 94 ? -6.821 2.457 -5.837 1.00 90.31 94 TRP A CA 1
ATOM 790 C C . TRP A 1 94 ? -5.781 3.323 -6.556 1.00 90.31 94 TRP A C 1
ATOM 792 O O . TRP A 1 94 ? -5.560 3.139 -7.754 1.00 90.31 94 TRP A O 1
ATOM 802 N N . ILE A 1 95 ? -5.134 4.251 -5.842 1.00 90.06 95 ILE A N 1
ATOM 803 C CA . ILE A 1 95 ? -4.088 5.117 -6.410 1.00 90.06 95 ILE A CA 1
ATOM 804 C C . ILE A 1 95 ? -2.885 4.277 -6.841 1.00 90.06 95 ILE A C 1
ATOM 806 O O . ILE A 1 95 ? -2.421 4.411 -7.972 1.00 90.06 95 ILE A O 1
ATOM 810 N N . GLN A 1 96 ? -2.420 3.372 -5.978 1.00 89.06 96 GLN A N 1
ATOM 811 C CA . GLN A 1 96 ? -1.320 2.460 -6.284 1.00 89.06 96 GLN A CA 1
ATOM 812 C C . GLN A 1 96 ? -1.613 1.643 -7.551 1.00 89.06 96 GLN A C 1
ATOM 814 O O . GLN A 1 96 ? -0.793 1.598 -8.465 1.00 89.06 96 GLN A O 1
ATOM 819 N N . ASN A 1 97 ? -2.797 1.033 -7.635 1.00 87.94 97 ASN A N 1
ATOM 820 C CA . ASN A 1 97 ? -3.189 0.230 -8.787 1.00 87.94 97 ASN A CA 1
ATOM 821 C C . ASN A 1 97 ? -3.275 1.067 -10.075 1.00 87.94 97 ASN A C 1
ATOM 823 O O . ASN A 1 97 ? -2.902 0.595 -11.151 1.00 87.94 97 ASN A O 1
ATOM 827 N N . ASN A 1 98 ? -3.732 2.320 -9.979 1.00 87.69 98 ASN A N 1
ATOM 828 C CA . ASN A 1 98 ? -3.762 3.232 -11.119 1.00 87.69 98 ASN A CA 1
ATOM 829 C C . ASN A 1 98 ? -2.348 3.539 -11.633 1.00 87.69 98 ASN A C 1
ATOM 831 O O . ASN A 1 98 ? -2.105 3.385 -12.829 1.00 87.69 98 ASN A O 1
ATOM 835 N N . LEU A 1 99 ? -1.419 3.874 -10.730 1.00 85.62 99 LEU A N 1
ATOM 836 C CA . LEU A 1 99 ? -0.015 4.124 -11.068 1.00 85.62 99 LEU A CA 1
ATOM 837 C C . LEU A 1 99 ? 0.629 2.895 -11.718 1.00 85.62 99 LEU A C 1
ATOM 839 O O . LEU A 1 99 ? 1.252 3.017 -12.766 1.00 85.62 99 LEU A O 1
ATOM 843 N N . PHE A 1 100 ? 0.409 1.699 -11.171 1.00 83.50 100 PHE A N 1
ATOM 844 C CA . PHE A 1 100 ? 0.966 0.458 -11.725 1.00 83.50 100 PHE A CA 1
ATOM 845 C C . PHE A 1 100 ? 0.420 0.188 -13.138 1.00 83.50 100 PHE A C 1
ATOM 847 O O . PHE A 1 100 ? 1.172 -0.088 -14.072 1.00 83.50 100 PHE A O 1
ATOM 854 N N . THR A 1 101 ? -0.887 0.387 -13.331 1.00 80.19 101 THR A N 1
ATOM 855 C CA . THR A 1 101 ? -1.545 0.205 -14.634 1.00 80.19 101 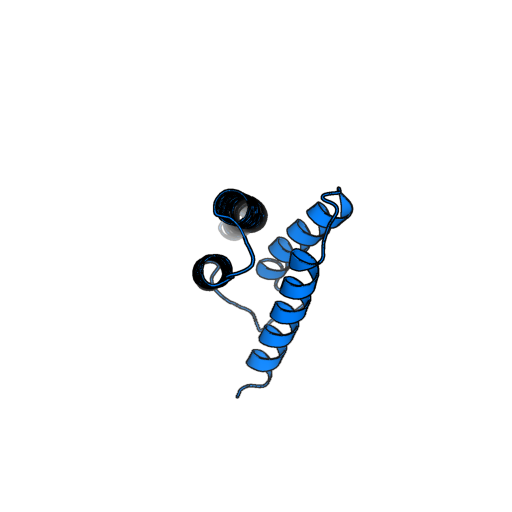THR A CA 1
ATOM 856 C C . THR A 1 101 ? -1.035 1.188 -15.698 1.00 80.19 101 THR A C 1
ATOM 858 O O . THR A 1 101 ? -1.039 0.853 -16.886 1.00 80.19 101 THR A O 1
ATOM 861 N N . MET A 1 102 ? -0.609 2.401 -15.319 1.00 81.94 102 MET A N 1
ATOM 862 C CA . MET A 1 102 ? -0.044 3.369 -16.270 1.00 81.94 102 MET A CA 1
ATOM 863 C C . MET A 1 102 ? 1.216 2.821 -16.944 1.00 81.94 102 MET A C 1
ATOM 865 O O . MET A 1 102 ? 1.306 2.870 -18.171 1.00 81.94 102 MET A O 1
ATOM 869 N N . TYR A 1 103 ? 2.138 2.240 -16.175 1.00 74.12 103 TYR A N 1
ATOM 870 C CA . TYR A 1 103 ? 3.368 1.649 -16.711 1.00 74.12 103 TYR A CA 1
ATOM 871 C C . TYR A 1 103 ? 3.093 0.416 -17.569 1.00 74.12 103 TYR A C 1
ATOM 873 O O . TYR A 1 103 ? 3.622 0.314 -18.674 1.00 74.12 103 TYR A O 1
ATOM 881 N N . TYR A 1 104 ? 2.165 -0.441 -17.142 1.00 69.00 104 TYR A N 1
ATOM 882 C CA . TYR A 1 104 ? 1.752 -1.597 -17.937 1.00 69.00 104 TYR A CA 1
ATOM 883 C C . TYR A 1 104 ? 1.196 -1.201 -19.315 1.00 69.00 104 TYR A C 1
ATOM 885 O O . TYR A 1 104 ? 1.565 -1.759 -20.348 1.00 69.00 104 TYR A O 1
ATOM 893 N N . ARG A 1 105 ? 0.328 -0.179 -19.372 1.00 68.19 105 ARG A N 1
ATOM 894 C CA . ARG A 1 105 ? -0.223 0.322 -20.645 1.00 68.19 105 ARG A CA 1
ATOM 895 C C . ARG A 1 105 ? 0.846 0.944 -21.542 1.00 68.19 105 ARG A C 1
ATOM 897 O O . ARG A 1 105 ? 0.762 0.799 -22.763 1.00 68.19 105 ARG A O 1
ATOM 904 N N . LEU A 1 106 ? 1.816 1.648 -20.959 1.00 70.38 106 LEU A N 1
ATOM 905 C CA . LEU A 1 106 ? 2.939 2.223 -21.700 1.00 70.38 106 LEU A CA 1
ATOM 906 C C . LEU A 1 106 ? 3.807 1.124 -22.321 1.00 70.38 106 LEU A C 1
ATOM 908 O O . LEU A 1 106 ? 4.097 1.194 -23.514 1.00 70.38 106 LEU A O 1
ATOM 912 N N . SER A 1 107 ? 4.108 0.066 -21.571 1.00 64.00 107 SER A N 1
ATOM 913 C CA . SER A 1 107 ? 4.846 -1.093 -22.080 1.00 64.00 107 SER A CA 1
ATOM 914 C C . SER A 1 107 ? 4.135 -1.810 -23.223 1.00 64.00 107 SER A C 1
ATOM 916 O O . SER A 1 107 ? 4.738 -2.078 -24.264 1.00 64.00 107 SER A O 1
ATOM 918 N N . LEU A 1 108 ? 2.827 -2.066 -23.099 1.00 64.50 108 LEU A N 1
ATOM 919 C CA . LEU A 1 108 ? 2.054 -2.655 -24.199 1.00 64.50 108 LEU A CA 1
ATOM 920 C C . LEU A 1 108 ? 2.152 -1.805 -25.475 1.00 64.50 108 LEU A C 1
ATOM 922 O O . LEU A 1 108 ? 2.281 -2.339 -26.580 1.00 64.50 108 LEU A O 1
ATOM 926 N N . LYS A 1 109 ? 2.132 -0.476 -25.327 1.00 65.88 109 LYS A N 1
ATOM 927 C CA . LYS A 1 109 ? 2.275 0.455 -26.446 1.00 65.88 109 LYS A CA 1
ATOM 928 C C . LYS A 1 109 ? 3.679 0.386 -27.059 1.00 65.88 109 LYS A C 1
ATOM 930 O O . LYS A 1 109 ? 3.777 0.268 -28.279 1.00 65.88 109 LYS A O 1
ATOM 935 N N . GLU A 1 110 ? 4.746 0.394 -26.264 1.00 63.81 110 GLU A N 1
ATOM 936 C CA . GLU A 1 110 ? 6.129 0.268 -26.758 1.00 63.81 110 GLU A CA 1
ATOM 937 C C . GLU A 1 110 ? 6.374 -1.063 -27.483 1.00 63.81 110 GLU A C 1
ATOM 939 O O . GLU A 1 110 ? 6.922 -1.073 -28.588 1.00 63.81 110 GLU A O 1
ATOM 944 N N . ASN A 1 111 ? 5.879 -2.171 -26.927 1.00 60.81 111 ASN A N 1
ATOM 945 C CA . ASN A 1 111 ? 5.976 -3.498 -27.536 1.00 60.81 111 ASN A CA 1
ATOM 946 C C . ASN A 1 111 ? 5.186 -3.608 -28.851 1.00 60.81 111 ASN A C 1
ATOM 948 O O . ASN A 1 111 ? 5.620 -4.272 -29.792 1.00 60.81 111 ASN A O 1
ATOM 952 N N . SER A 1 112 ? 4.039 -2.932 -28.966 1.00 64.81 112 SER A N 1
ATOM 953 C CA . SER A 1 112 ? 3.293 -2.890 -30.231 1.00 64.81 112 SER A CA 1
ATOM 954 C C . SER A 1 112 ? 4.028 -2.096 -31.325 1.00 64.81 112 SER A C 1
ATOM 956 O O . SER A 1 112 ? 4.000 -2.482 -32.496 1.00 64.81 112 SER A O 1
ATOM 958 N N . ILE A 1 113 ? 4.741 -1.026 -30.949 1.00 66.38 113 ILE A N 1
ATOM 959 C CA . ILE A 1 113 ? 5.523 -0.189 -31.868 1.00 66.38 113 ILE A CA 1
ATOM 960 C C . ILE A 1 113 ? 6.785 -0.928 -32.338 1.00 66.38 113 ILE A C 1
ATOM 962 O O . ILE A 1 113 ? 7.071 -0.935 -33.536 1.00 66.38 113 ILE A O 1
ATOM 966 N N . SER A 1 114 ? 7.517 -1.591 -31.437 1.00 61.16 114 SER A N 1
ATOM 967 C CA . SER A 1 114 ? 8.729 -2.347 -31.793 1.00 61.16 114 SER A CA 1
ATOM 968 C C . SER A 1 114 ? 8.427 -3.519 -32.738 1.00 61.16 114 SER A C 1
ATOM 970 O O . SER A 1 114 ? 9.124 -3.705 -33.740 1.00 61.16 114 SER A O 1
ATOM 972 N N . ASN A 1 115 ? 7.335 -4.249 -32.495 1.00 59.38 115 ASN A N 1
ATOM 973 C CA . ASN A 1 115 ? 6.886 -5.342 -33.360 1.00 59.38 115 ASN A CA 1
ATOM 974 C C . ASN A 1 115 ? 6.395 -4.847 -34.732 1.00 59.38 115 ASN A C 1
ATOM 976 O O . ASN A 1 115 ? 6.660 -5.491 -35.747 1.00 59.38 115 ASN A O 1
ATOM 980 N N . GLY A 1 116 ? 5.747 -3.678 -34.798 1.00 59.03 116 GLY A N 1
ATOM 981 C CA . GLY A 1 116 ? 5.331 -3.059 -36.064 1.00 59.03 116 GLY A CA 1
ATOM 982 C C . GLY A 1 116 ? 6.491 -2.560 -36.939 1.00 59.03 116 GLY A C 1
ATOM 983 O O . GLY A 1 116 ? 6.360 -2.515 -38.163 1.00 59.03 116 GLY A O 1
ATOM 984 N N . ILE A 1 117 ? 7.634 -2.212 -36.335 1.00 59.47 117 ILE A N 1
ATOM 985 C CA . ILE A 1 117 ? 8.859 -1.819 -37.053 1.00 59.47 117 ILE A CA 1
ATOM 986 C C . ILE A 1 117 ? 9.624 -3.058 -37.549 1.00 59.47 117 ILE A C 1
ATOM 988 O O . ILE A 1 117 ? 10.100 -3.064 -38.683 1.00 59.47 117 ILE A O 1
ATOM 992 N N . ASN A 1 118 ? 9.700 -4.126 -36.747 1.00 54.97 118 ASN A N 1
ATOM 993 C CA . ASN A 1 118 ? 10.384 -5.370 -37.127 1.00 54.97 118 ASN A CA 1
ATOM 994 C C . ASN A 1 118 ? 9.595 -6.249 -38.116 1.00 54.97 118 ASN A C 1
ATOM 996 O O . ASN A 1 118 ? 10.207 -7.024 -38.844 1.00 54.97 118 ASN A O 1
ATOM 1000 N N . GLY A 1 119 ? 8.267 -6.115 -38.191 1.00 50.31 119 GLY A N 1
ATOM 1001 C CA . GLY A 1 119 ? 7.414 -6.844 -39.142 1.00 50.31 119 GLY A CA 1
ATOM 1002 C C . GLY A 1 119 ? 7.384 -6.285 -40.574 1.00 50.31 119 GLY A C 1
ATOM 1003 O O . GLY A 1 119 ? 6.604 -6.766 -41.390 1.00 50.31 119 GLY A O 1
ATOM 1004 N N . LYS A 1 120 ? 8.188 -5.258 -40.888 1.00 48.06 120 LYS A N 1
ATOM 1005 C CA . LYS A 1 120 ? 8.298 -4.632 -42.224 1.00 48.06 120 LYS A CA 1
ATOM 1006 C C . LYS A 1 120 ? 9.557 -5.046 -43.014 1.00 48.06 120 LYS A C 1
ATOM 1008 O O . LYS A 1 120 ? 9.999 -4.288 -43.876 1.00 48.06 120 LYS A O 1
ATOM 1013 N N . LYS A 1 121 ? 10.144 -6.210 -42.728 1.00 39.66 121 LYS A N 1
ATOM 1014 C CA . LYS A 1 121 ? 11.252 -6.782 -43.513 1.00 39.66 121 LYS A CA 1
ATOM 1015 C C . LYS A 1 121 ? 10.811 -7.997 -44.309 1.00 39.66 121 LYS A C 1
ATOM 1017 O O . LYS A 1 121 ? 10.108 -8.841 -43.718 1.00 39.66 121 LYS A O 1
#

Sequence (121 aa):
MCSQTNLLKDILNIYLKRILIQTEWNDTFLQYLSEMGELHENQKNLKEINMDHMPIITLFGYLEHLMIDTIWKLENFDIKKKRAAIQALNKFFWIQNNLFTMYYRLSLKENSISNGINGKK

Radius of gyration: 17.73 Å; chains: 1; bounding box: 34×37×64 Å

Foldseek 3Di:
DDPVVVVVVVVVVVVVVCVVVDPDDDPVVLVVLLVVLVVLPPCVPPVPNPDDPVVVLVVVVVVLVVVLVVLVPDPPDDPVRSVVVNVVSVVVSVSSVVSNVVNVVVNVVVVVVVVVVVVPD

Secondary structure (DSSP, 8-state):
--HHHHHHHHHHHHHHHHHHH-----HHHHHHHHHHHHHHH-TTS-TT----HHHHHHHHHHHHHHHHHHHHH-TTS-HHHHHHHHHHHHHHHHHHHHHHHHHHHHHHHHHHHHHHHHTT-